Protein AF-A0A7L8S8B5-F1 (afdb_monomer_lite)

Structure (mmCIF, N/CA/C/O backbone):
data_AF-A0A7L8S8B5-F1
#
_entry.id   AF-A0A7L8S8B5-F1
#
loop_
_atom_site.group_PDB
_atom_site.id
_atom_site.type_symbol
_atom_site.label_atom_id
_atom_site.label_alt_id
_atom_site.label_comp_id
_atom_site.label_asym_id
_atom_site.label_entity_id
_atom_site.label_seq_id
_atom_site.pdbx_PDB_ins_code
_atom_site.Cartn_x
_atom_site.Cartn_y
_atom_site.Cartn_z
_atom_site.occupancy
_atom_site.B_iso_or_equiv
_atom_site.auth_seq_id
_atom_site.auth_comp_id
_atom_site.auth_asym_id
_atom_site.auth_atom_id
_atom_site.pdbx_PDB_model_num
ATOM 1 N N . MET A 1 1 ? -5.625 -10.771 -17.310 1.00 64.31 1 MET A N 1
ATOM 2 C CA . MET A 1 1 ? -5.043 -9.602 -16.606 1.00 64.31 1 MET A CA 1
ATOM 3 C C . MET A 1 1 ? -5.215 -9.807 -15.102 1.00 64.31 1 MET A C 1
ATOM 5 O O . MET A 1 1 ? -6.258 -10.321 -14.717 1.00 64.31 1 MET A O 1
ATOM 9 N N . LYS A 1 2 ? -4.217 -9.510 -14.252 1.00 89.56 2 LYS A N 1
ATOM 10 C CA . LYS A 1 2 ? -4.340 -9.747 -12.795 1.00 89.56 2 LYS A CA 1
ATOM 11 C C . LYS A 1 2 ? -5.344 -8.771 -12.155 1.00 89.56 2 LYS A C 1
ATOM 13 O O . LYS A 1 2 ? -5.406 -7.616 -12.574 1.00 89.56 2 LYS A O 1
ATOM 18 N N . ARG A 1 3 ? -6.079 -9.209 -11.120 1.00 94.31 3 ARG A N 1
ATOM 19 C CA . ARG A 1 3 ? -7.114 -8.412 -10.418 1.00 94.31 3 ARG A CA 1
ATOM 20 C C . ARG A 1 3 ? -6.623 -7.019 -9.966 1.00 94.31 3 ARG A C 1
ATOM 22 O O . ARG A 1 3 ? -7.358 -6.063 -10.205 1.00 94.31 3 ARG A O 1
ATOM 29 N N . PRO A 1 4 ? -5.398 -6.851 -9.421 1.00 93.81 4 PRO A N 1
ATOM 30 C CA . PRO A 1 4 ? -4.914 -5.526 -9.032 1.00 93.81 4 PRO A CA 1
ATOM 31 C C . PRO A 1 4 ? -4.715 -4.562 -10.203 1.00 93.81 4 PRO A C 1
ATOM 33 O O . PRO A 1 4 ? -5.002 -3.378 -10.071 1.00 93.81 4 PRO A O 1
ATOM 36 N N . LEU A 1 5 ? -4.297 -5.062 -11.371 1.00 94.88 5 LEU A N 1
ATOM 37 C CA . LEU A 1 5 ? -4.143 -4.228 -12.568 1.00 94.88 5 LEU A CA 1
ATOM 38 C C . LEU A 1 5 ? -5.490 -3.744 -13.096 1.00 94.88 5 LEU A C 1
ATOM 40 O O . LEU A 1 5 ? -5.604 -2.594 -13.508 1.00 94.88 5 LEU A O 1
ATOM 44 N N . LEU A 1 6 ? -6.506 -4.612 -13.070 1.00 95.25 6 LEU A N 1
ATOM 45 C CA . LEU A 1 6 ? -7.849 -4.247 -13.514 1.00 95.25 6 LEU A CA 1
ATOM 46 C C . LEU A 1 6 ? -8.435 -3.147 -12.626 1.00 95.25 6 LEU A C 1
ATOM 48 O O . LEU A 1 6 ? -8.907 -2.142 -13.148 1.00 95.25 6 LEU A O 1
ATOM 52 N N . MET A 1 7 ? -8.343 -3.306 -11.301 1.00 95.81 7 MET A N 1
ATOM 53 C CA . MET A 1 7 ? -8.816 -2.282 -10.364 1.00 95.81 7 MET A CA 1
ATOM 54 C C . MET A 1 7 ? -8.070 -0.962 -10.535 1.00 95.81 7 MET A C 1
ATOM 56 O O . MET A 1 7 ? -8.697 0.092 -10.601 1.00 95.81 7 MET A O 1
ATOM 60 N N . ALA A 1 8 ? -6.742 -1.004 -10.660 1.00 94.50 8 ALA A N 1
ATOM 61 C CA . ALA A 1 8 ? -5.956 0.206 -10.872 1.00 94.50 8 ALA A CA 1
ATOM 62 C C . ALA A 1 8 ? -6.349 0.928 -12.174 1.00 94.50 8 ALA A C 1
ATOM 64 O O . ALA A 1 8 ? -6.433 2.151 -12.201 1.00 94.50 8 ALA A O 1
ATOM 65 N N . GLN A 1 9 ? -6.640 0.179 -13.242 1.00 94.06 9 GLN A N 1
ATOM 66 C CA . GLN A 1 9 ? -7.065 0.746 -14.521 1.00 94.06 9 GLN A CA 1
ATOM 67 C C . GLN A 1 9 ? -8.485 1.329 -14.476 1.00 94.06 9 GLN A C 1
ATOM 69 O O . GLN A 1 9 ? -8.720 2.383 -15.059 1.00 94.06 9 GLN A O 1
ATOM 74 N N . GLN A 1 10 ? -9.415 0.686 -13.765 1.00 95.69 10 GLN A N 1
ATOM 75 C CA . GLN A 1 10 ? -10.782 1.192 -13.579 1.00 95.69 10 GLN A CA 1
ATOM 76 C C . GLN A 1 10 ? -10.835 2.472 -12.733 1.00 95.69 10 GLN A C 1
ATOM 78 O O . GLN A 1 10 ? -11.727 3.292 -12.927 1.00 95.69 10 GLN A O 1
ATOM 83 N N . HIS A 1 11 ? -9.868 2.654 -11.833 1.00 93.62 11 HIS A N 1
ATOM 84 C CA . HIS A 1 11 ? -9.748 3.813 -10.946 1.00 93.62 11 HIS A CA 1
ATOM 85 C C . HIS A 1 11 ? -8.509 4.659 -11.270 1.00 93.62 11 HIS A C 1
ATOM 87 O O . HIS A 1 11 ? -7.829 5.145 -10.366 1.00 93.62 11 HIS A O 1
ATOM 93 N N . PHE A 1 12 ? -8.177 4.798 -12.559 1.00 90.62 12 PHE A N 1
ATOM 94 C CA . PHE A 1 12 ? -6.954 5.465 -13.020 1.00 90.62 12 PHE A CA 1
ATOM 95 C C . PHE A 1 12 ? -6.789 6.886 -12.450 1.00 90.62 12 PHE A C 1
ATOM 97 O O . PHE A 1 12 ? -5.680 7.290 -12.114 1.00 90.62 12 PHE A O 1
ATOM 104 N N . ASP A 1 13 ? -7.890 7.620 -12.280 1.00 91.62 13 ASP A N 1
ATOM 105 C CA . ASP A 1 13 ? -7.951 8.972 -11.709 1.00 91.62 13 ASP A CA 1
ATOM 106 C C . ASP A 1 13 ? -7.449 9.058 -10.255 1.00 91.62 13 ASP A C 1
ATOM 108 O O . ASP A 1 13 ? -7.050 10.125 -9.785 1.00 91.62 13 ASP A O 1
ATOM 112 N N . GLN A 1 14 ? -7.418 7.931 -9.542 1.00 90.19 14 GLN A N 1
ATOM 113 C CA . GLN A 1 14 ? -6.933 7.847 -8.167 1.00 90.19 14 GLN A CA 1
ATOM 114 C C . GLN A 1 14 ? -5.427 7.575 -8.056 1.00 90.19 14 GLN A C 1
ATOM 116 O O . GLN A 1 14 ? -4.898 7.573 -6.935 1.00 90.19 14 GLN A O 1
ATOM 121 N N . PHE A 1 15 ? -4.744 7.350 -9.179 1.00 92.62 15 PHE A N 1
ATOM 122 C CA . PHE A 1 15 ? -3.338 6.968 -9.247 1.00 92.62 15 PHE A CA 1
ATOM 123 C C . PHE A 1 15 ? -2.534 7.937 -10.114 1.00 92.62 15 PHE A C 1
ATOM 125 O O . PHE A 1 15 ? -3.040 8.578 -11.028 1.00 92.62 15 PHE A O 1
ATOM 132 N N . THR A 1 16 ? -1.235 8.044 -9.839 1.00 92.56 16 THR A N 1
ATOM 133 C CA . THR A 1 16 ? -0.340 8.802 -10.723 1.00 92.56 16 THR A CA 1
ATOM 134 C C . THR A 1 16 ? 0.062 7.959 -11.932 1.00 92.56 16 THR A C 1
ATOM 136 O O . THR A 1 16 ? 0.203 6.740 -11.794 1.00 92.56 16 THR A O 1
ATOM 139 N N . PRO A 1 17 ? 0.367 8.581 -13.088 1.00 92.56 17 PRO A N 1
ATOM 140 C CA . PRO A 1 17 ? 0.912 7.865 -14.242 1.00 92.56 17 PRO A CA 1
ATOM 141 C C . PRO A 1 17 ? 2.160 7.038 -13.896 1.00 92.56 17 PRO A C 1
ATOM 143 O O . PRO A 1 17 ? 2.308 5.912 -14.360 1.00 92.56 17 PRO A O 1
ATOM 146 N N . ALA A 1 18 ? 3.016 7.556 -13.008 1.00 91.00 18 ALA A N 1
ATOM 147 C CA . ALA A 1 18 ? 4.203 6.850 -12.531 1.00 91.00 18 ALA A CA 1
ATOM 148 C C . ALA A 1 18 ? 3.859 5.562 -11.763 1.00 91.00 18 ALA A C 1
ATOM 150 O O . ALA A 1 18 ? 4.502 4.537 -11.971 1.00 91.00 18 ALA A O 1
ATOM 151 N N . PHE A 1 19 ? 2.837 5.583 -10.899 1.00 92.69 19 PHE A N 1
ATOM 152 C CA . PHE A 1 19 ? 2.380 4.367 -10.221 1.00 92.69 19 PHE A CA 1
ATOM 153 C C . PHE A 1 19 ? 1.747 3.371 -11.200 1.00 92.69 19 PHE A C 1
ATOM 155 O O . PHE A 1 19 ? 1.998 2.172 -11.100 1.00 92.69 19 PHE A O 1
ATOM 162 N N . MET A 1 20 ? 0.978 3.863 -12.175 1.00 94.62 20 MET A N 1
ATOM 163 C CA . MET A 1 20 ? 0.352 3.019 -13.196 1.00 94.62 20 MET A CA 1
ATOM 164 C C . MET A 1 20 ? 1.375 2.329 -14.105 1.00 94.62 20 MET A C 1
ATOM 166 O O . MET A 1 20 ? 1.156 1.185 -14.491 1.00 94.62 20 MET A O 1
ATOM 170 N N . ALA A 1 21 ? 2.506 2.978 -14.396 1.00 93.06 21 ALA A N 1
ATOM 171 C CA . ALA A 1 21 ? 3.630 2.361 -15.101 1.00 93.06 21 ALA A CA 1
ATOM 172 C C . ALA A 1 21 ? 4.418 1.382 -14.210 1.00 93.06 21 ALA A C 1
ATOM 174 O O . ALA A 1 21 ? 4.853 0.333 -14.671 1.00 93.06 21 ALA A O 1
ATOM 175 N N . TYR A 1 22 ? 4.566 1.694 -12.919 1.00 92.62 22 TYR A N 1
ATOM 176 C CA . TYR A 1 22 ? 5.283 0.861 -11.950 1.00 92.62 22 TYR A CA 1
ATOM 177 C C . TYR A 1 22 ? 4.576 -0.470 -11.653 1.00 92.62 22 TYR A C 1
ATOM 179 O O . TYR A 1 22 ? 5.224 -1.514 -11.549 1.00 92.62 22 TYR A O 1
ATOM 187 N N . LEU A 1 23 ? 3.251 -0.441 -11.480 1.00 93.62 23 LEU A N 1
ATOM 188 C CA . LEU A 1 23 ? 2.490 -1.563 -10.932 1.00 93.62 23 LEU A CA 1
ATOM 189 C C . LEU A 1 23 ? 2.598 -2.863 -11.758 1.00 93.62 23 LEU A C 1
ATOM 191 O O . LEU A 1 23 ? 2.836 -3.897 -11.135 1.00 93.62 23 LEU A O 1
ATOM 195 N N . PRO A 1 24 ? 2.473 -2.872 -13.103 1.00 93.81 24 PRO A N 1
ATOM 196 C CA . PRO A 1 24 ? 2.594 -4.093 -13.908 1.00 93.81 24 PRO A CA 1
ATOM 197 C C . PRO A 1 24 ? 3.926 -4.825 -13.727 1.00 93.81 24 PRO A C 1
ATOM 199 O O . PRO A 1 24 ? 3.940 -6.051 -13.619 1.00 93.81 24 PRO A O 1
ATOM 202 N N . GLU A 1 25 ? 5.027 -4.078 -13.636 1.00 91.81 25 GLU A N 1
ATOM 203 C CA . GLU A 1 25 ? 6.382 -4.617 -13.457 1.00 91.81 25 GLU A CA 1
ATOM 204 C C . GLU A 1 25 ? 6.644 -5.067 -12.011 1.00 91.81 25 GLU A C 1
ATOM 206 O O . GLU A 1 25 ? 7.463 -5.949 -11.752 1.00 91.81 25 GLU A O 1
ATOM 211 N N . ASN A 1 26 ? 5.913 -4.496 -11.051 1.00 92.06 26 ASN A N 1
ATOM 212 C CA . ASN A 1 26 ? 6.141 -4.677 -9.618 1.00 92.06 26 ASN A CA 1
ATOM 213 C C . ASN A 1 26 ? 4.946 -5.331 -8.909 1.00 92.06 26 ASN A C 1
ATOM 215 O O . ASN A 1 26 ? 4.737 -5.143 -7.713 1.00 92.06 26 ASN A O 1
ATOM 219 N N . LEU A 1 27 ? 4.166 -6.151 -9.619 1.00 93.31 27 LEU A N 1
ATOM 220 C CA . LEU A 1 27 ? 2.996 -6.832 -9.049 1.00 93.31 27 LEU A CA 1
ATOM 221 C C . LEU A 1 27 ? 3.327 -7.674 -7.809 1.00 93.31 27 LEU A C 1
ATOM 223 O O . LEU A 1 27 ? 2.540 -7.719 -6.872 1.00 93.31 27 LEU A O 1
ATOM 227 N N . HIS A 1 28 ? 4.509 -8.290 -7.775 1.00 91.31 28 HIS A N 1
ATOM 228 C CA . HIS A 1 28 ? 4.981 -9.065 -6.627 1.00 91.31 28 HIS A CA 1
ATOM 229 C C . HIS A 1 28 ? 5.112 -8.219 -5.345 1.00 91.31 28 HIS A C 1
ATOM 231 O O . HIS A 1 28 ? 4.904 -8.741 -4.248 1.00 91.31 28 HIS A O 1
ATOM 237 N N . VAL A 1 29 ? 5.404 -6.917 -5.477 1.00 92.56 29 VAL A N 1
ATOM 238 C CA . VAL A 1 29 ? 5.421 -5.963 -4.359 1.00 92.56 29 VAL A CA 1
ATOM 239 C C . VAL A 1 29 ? 4.010 -5.748 -3.829 1.00 92.56 29 VAL A C 1
ATOM 241 O O . VAL A 1 29 ? 3.813 -5.817 -2.618 1.00 92.56 29 VAL A O 1
ATOM 244 N N . TYR A 1 30 ? 3.024 -5.534 -4.710 1.00 95.56 30 TYR A N 1
ATOM 245 C CA . TYR A 1 30 ? 1.625 -5.418 -4.287 1.00 95.56 30 TYR A CA 1
ATOM 246 C C . TYR A 1 30 ? 1.145 -6.707 -3.613 1.00 95.56 30 TYR A C 1
ATOM 248 O O . TYR A 1 30 ? 0.590 -6.650 -2.520 1.00 95.56 30 TYR A O 1
ATOM 256 N N . ASP A 1 31 ? 1.435 -7.869 -4.205 1.00 94.88 31 ASP A N 1
ATOM 257 C CA . ASP A 1 31 ? 1.058 -9.164 -3.636 1.00 94.88 31 ASP A CA 1
ATOM 258 C C . ASP A 1 31 ? 1.661 -9.340 -2.226 1.00 94.88 31 ASP A C 1
ATOM 260 O O . ASP A 1 31 ? 1.020 -9.876 -1.322 1.00 94.88 31 ASP A O 1
ATOM 264 N N . ALA A 1 32 ? 2.903 -8.894 -2.009 1.00 94.81 32 ALA A N 1
ATOM 265 C CA . ALA A 1 32 ? 3.541 -8.925 -0.695 1.00 94.81 32 ALA A CA 1
ATOM 266 C C . ALA A 1 32 ? 2.924 -7.929 0.289 1.00 94.81 32 ALA A C 1
ATOM 268 O O . ALA A 1 32 ? 2.678 -8.287 1.441 1.00 94.81 32 ALA A O 1
ATOM 269 N N . PHE A 1 33 ? 2.628 -6.716 -0.172 1.00 96.31 33 PHE A N 1
ATOM 270 C CA . PHE A 1 33 ? 1.965 -5.686 0.617 1.00 96.31 33 PHE A CA 1
ATOM 271 C C . PHE A 1 33 ? 0.587 -6.150 1.095 1.00 96.31 33 PHE A C 1
ATOM 273 O O . PHE A 1 33 ? 0.294 -6.075 2.287 1.00 96.31 33 PHE A O 1
ATOM 280 N N . GLU A 1 34 ? -0.231 -6.697 0.194 1.00 97.38 34 GLU A N 1
ATOM 281 C CA . GLU A 1 34 ? -1.563 -7.217 0.511 1.00 97.38 34 GLU A CA 1
ATOM 282 C C . GLU A 1 34 ? -1.490 -8.362 1.527 1.00 97.38 34 GLU A C 1
ATOM 284 O O . GLU A 1 34 ? -2.259 -8.382 2.489 1.00 97.38 34 GLU A O 1
ATOM 289 N N . ARG A 1 35 ? -0.524 -9.281 1.388 1.00 97.19 35 ARG A N 1
ATOM 290 C CA . ARG A 1 35 ? -0.328 -10.361 2.369 1.00 97.19 35 ARG A CA 1
ATOM 291 C C . ARG A 1 35 ? -0.039 -9.828 3.768 1.00 97.19 35 ARG A C 1
ATOM 293 O O . ARG A 1 35 ? -0.608 -10.350 4.728 1.00 97.19 35 ARG A O 1
ATOM 300 N N . GLU A 1 36 ? 0.839 -8.837 3.902 1.00 97.44 36 GLU A N 1
ATOM 301 C CA . GLU A 1 36 ? 1.143 -8.233 5.204 1.00 97.44 36 GLU A CA 1
ATOM 302 C C . GLU A 1 36 ? -0.050 -7.438 5.752 1.00 97.44 36 GLU A C 1
ATOM 304 O O . GLU A 1 36 ? -0.409 -7.614 6.915 1.00 97.44 36 GLU A O 1
ATOM 309 N N . ALA A 1 37 ? -0.739 -6.655 4.917 1.00 97.56 37 ALA A N 1
ATOM 310 C CA . ALA A 1 37 ? -1.952 -5.935 5.309 1.00 97.56 37 ALA A CA 1
ATOM 311 C C . ALA A 1 37 ? -3.030 -6.898 5.836 1.00 97.56 37 ALA A C 1
ATOM 313 O O . ALA A 1 37 ? -3.583 -6.698 6.915 1.00 97.56 37 ALA A O 1
ATOM 314 N N . MET A 1 38 ? -3.246 -8.026 5.156 1.00 97.81 38 MET A N 1
ATOM 315 C CA . MET A 1 38 ? -4.173 -9.066 5.607 1.00 97.81 38 MET A CA 1
ATOM 316 C C . MET A 1 38 ? -3.717 -9.779 6.886 1.00 97.81 38 MET A C 1
ATOM 318 O O . MET A 1 38 ? -4.551 -10.316 7.616 1.00 97.81 38 MET A O 1
ATOM 322 N N . ARG A 1 39 ? -2.414 -9.844 7.194 1.00 97.56 39 ARG A N 1
ATOM 323 C CA . ARG A 1 39 ? -1.951 -10.327 8.512 1.00 97.56 39 ARG A CA 1
ATOM 324 C C . ARG A 1 39 ? -2.297 -9.334 9.612 1.00 97.56 39 ARG A C 1
ATOM 326 O O . ARG A 1 39 ? -2.702 -9.766 10.686 1.00 97.56 39 ARG A O 1
ATOM 333 N N . VAL A 1 40 ? -2.154 -8.040 9.343 1.00 97.38 40 VAL A N 1
ATOM 334 C CA . VAL A 1 40 ? -2.523 -6.969 10.275 1.00 97.38 40 VAL A CA 1
ATOM 335 C C . VAL A 1 40 ? -4.029 -6.999 10.556 1.00 97.38 40 VAL A C 1
ATOM 337 O O . VAL A 1 40 ? -4.417 -7.071 11.719 1.00 97.38 40 VAL A O 1
ATOM 340 N N . VAL A 1 41 ? -4.869 -7.080 9.518 1.00 96.94 41 VAL A N 1
ATOM 341 C CA . VAL A 1 41 ? -6.333 -7.226 9.658 1.00 96.94 41 VAL A CA 1
ATOM 342 C C . VAL A 1 41 ? -6.694 -8.445 10.506 1.00 96.94 41 VAL A C 1
ATOM 344 O O . VAL A 1 41 ? -7.466 -8.339 11.453 1.00 96.94 41 VAL A O 1
ATOM 347 N N . ARG A 1 42 ? -6.093 -9.610 10.228 1.00 96.94 42 ARG A N 1
ATOM 348 C CA . ARG A 1 42 ? -6.352 -10.848 10.990 1.00 96.94 42 ARG A CA 1
ATOM 349 C C . ARG A 1 42 ? -5.937 -10.777 12.459 1.00 96.94 42 ARG A C 1
ATOM 351 O O . ARG A 1 42 ? -6.403 -11.591 13.247 1.00 96.94 42 ARG A O 1
ATOM 358 N N . ARG A 1 43 ? -5.066 -9.836 12.828 1.00 96.75 43 ARG A N 1
ATOM 359 C CA . ARG A 1 43 ? -4.693 -9.568 14.223 1.00 96.75 43 ARG A CA 1
ATOM 360 C C . ARG A 1 43 ? -5.648 -8.597 14.927 1.00 96.75 43 ARG A C 1
ATOM 362 O O . ARG A 1 43 ? -5.451 -8.348 16.108 1.00 96.75 43 ARG A O 1
ATOM 369 N N . GLY A 1 44 ? -6.658 -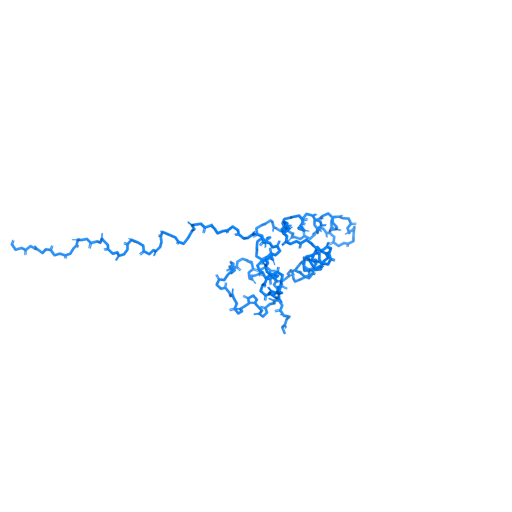8.072 14.231 1.00 95.94 44 GLY A N 1
ATOM 370 C CA . GLY A 1 44 ? -7.675 -7.188 14.803 1.00 95.94 44 GLY A CA 1
ATOM 371 C C . GLY A 1 44 ? -7.288 -5.709 14.846 1.00 95.94 44 GLY A C 1
ATOM 372 O O . GLY A 1 44 ? -7.895 -4.952 15.591 1.00 95.94 44 GLY A O 1
ATOM 373 N N . PHE A 1 45 ? -6.281 -5.280 14.079 1.00 95.00 45 PHE A N 1
ATOM 374 C CA . PHE A 1 45 ? -5.957 -3.856 13.976 1.00 95.00 45 PHE A CA 1
ATOM 375 C C . PHE A 1 45 ? -6.979 -3.136 13.093 1.00 95.00 45 PHE A C 1
ATOM 377 O O . PHE A 1 45 ? -7.174 -3.512 11.937 1.00 95.00 45 PHE A O 1
ATOM 384 N N . GLU A 1 46 ? -7.569 -2.068 13.623 1.00 91.69 46 GLU A N 1
ATOM 385 C CA . GLU A 1 46 ? -8.493 -1.195 12.886 1.00 91.69 46 GLU A CA 1
ATOM 386 C C . GLU A 1 46 ? -7.754 -0.117 12.084 1.00 91.69 46 GLU A C 1
ATOM 388 O O . GLU A 1 46 ? -8.200 0.267 11.007 1.00 91.69 46 GLU A O 1
ATOM 393 N N . HIS A 1 47 ? -6.584 0.311 12.571 1.00 94.56 47 HIS A N 1
ATOM 394 C CA . HIS A 1 47 ? -5.723 1.298 11.925 1.00 94.56 47 HIS A CA 1
ATOM 395 C C . HIS A 1 47 ? -4.262 0.848 11.942 1.00 94.56 47 HIS A C 1
ATOM 397 O O . HIS A 1 47 ? -3.753 0.333 12.942 1.00 94.56 47 HIS A O 1
ATOM 403 N N . TYR A 1 48 ? -3.568 1.051 10.824 1.00 95.94 48 TYR A N 1
ATOM 404 C CA . TYR A 1 48 ? -2.170 0.689 10.663 1.00 95.94 48 TYR A CA 1
ATOM 405 C C . TYR A 1 48 ? -1.457 1.580 9.646 1.00 95.94 48 TYR A C 1
ATOM 407 O O . TYR A 1 48 ? -2.049 2.141 8.726 1.00 95.94 48 TYR A O 1
ATOM 415 N N . SER A 1 49 ? -0.138 1.695 9.784 1.00 94.19 49 SER A N 1
ATOM 416 C CA . SER A 1 49 ? 0.679 2.477 8.860 1.00 94.19 49 SER A CA 1
ATOM 417 C C . SER A 1 49 ? 1.075 1.641 7.646 1.00 94.19 49 SER A C 1
ATOM 419 O O . SER A 1 49 ? 1.806 0.654 7.759 1.00 94.19 49 SER A O 1
ATOM 421 N N . ALA A 1 50 ? 0.668 2.085 6.455 1.00 94.62 50 ALA A N 1
ATOM 422 C CA . ALA A 1 50 ? 1.145 1.511 5.196 1.00 94.62 50 ALA A CA 1
ATOM 423 C C . ALA A 1 50 ? 2.676 1.582 5.081 1.00 94.62 50 ALA A C 1
ATOM 425 O O . ALA A 1 50 ? 3.302 0.668 4.548 1.00 94.62 50 ALA A O 1
ATOM 426 N N . ARG A 1 51 ? 3.293 2.639 5.634 1.00 93.00 51 ARG A N 1
ATOM 427 C CA . ARG A 1 51 ? 4.753 2.782 5.666 1.00 93.00 51 ARG A CA 1
ATOM 428 C C . ARG A 1 51 ? 5.402 1.657 6.466 1.00 93.00 51 ARG A C 1
ATOM 430 O O . ARG A 1 51 ? 6.392 1.104 6.008 1.00 93.00 51 ARG A O 1
ATOM 437 N N . THR A 1 52 ? 4.824 1.267 7.601 1.00 94.75 52 THR A N 1
ATOM 438 C CA . THR A 1 52 ? 5.359 0.164 8.414 1.00 94.75 52 THR A CA 1
ATOM 439 C C . THR A 1 52 ? 5.402 -1.143 7.626 1.00 94.75 52 THR A C 1
ATOM 441 O O . THR A 1 52 ? 6.399 -1.857 7.687 1.00 94.75 52 THR A O 1
ATOM 444 N N . ILE A 1 53 ? 4.374 -1.432 6.822 1.00 95.44 53 ILE A N 1
ATOM 445 C CA . ILE A 1 53 ? 4.376 -2.609 5.941 1.00 95.44 53 ILE A CA 1
ATOM 446 C C . ILE A 1 53 ? 5.519 -2.528 4.922 1.00 95.44 53 ILE A C 1
ATOM 448 O O . ILE A 1 53 ? 6.231 -3.510 4.729 1.00 95.44 53 ILE A O 1
ATOM 452 N N . ILE A 1 54 ? 5.735 -1.367 4.297 1.00 93.81 54 ILE A N 1
ATOM 453 C CA . ILE A 1 54 ? 6.831 -1.182 3.334 1.00 93.81 54 ILE A CA 1
ATOM 454 C C . ILE A 1 54 ? 8.200 -1.395 3.982 1.00 93.81 54 ILE A C 1
ATOM 456 O O . ILE A 1 54 ? 9.043 -2.048 3.373 1.00 93.81 54 ILE A O 1
ATOM 460 N N . GLU A 1 55 ? 8.418 -0.922 5.210 1.00 93.38 55 GLU A N 1
ATOM 461 C CA . GLU A 1 55 ? 9.685 -1.158 5.916 1.00 93.38 55 GLU A CA 1
ATOM 462 C C . GLU A 1 55 ? 9.900 -2.651 6.224 1.00 93.38 55 GLU A C 1
ATOM 464 O O . GLU A 1 55 ? 11.010 -3.157 6.060 1.00 93.38 55 GLU A O 1
ATOM 469 N N . VAL A 1 56 ? 8.841 -3.396 6.569 1.00 92.69 56 VAL A N 1
ATOM 470 C CA . VAL A 1 56 ? 8.911 -4.863 6.722 1.00 92.69 56 VAL A CA 1
ATOM 471 C C . VAL A 1 56 ? 9.281 -5.535 5.399 1.00 92.69 56 VAL A C 1
ATOM 473 O O . VAL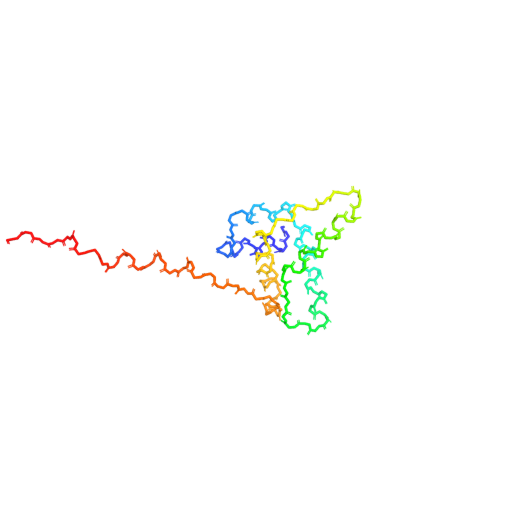 A 1 56 ? 10.154 -6.402 5.371 1.00 92.69 56 VAL A O 1
ATOM 476 N N . LEU A 1 57 ? 8.663 -5.129 4.285 1.00 92.00 57 LEU A N 1
ATOM 477 C CA . LEU A 1 57 ? 9.009 -5.664 2.965 1.00 92.00 57 LEU A CA 1
ATOM 478 C C . LEU A 1 57 ? 10.453 -5.332 2.581 1.00 92.00 57 LEU A C 1
ATOM 480 O O . LEU A 1 57 ? 11.153 -6.193 2.051 1.00 92.00 57 LEU A O 1
ATOM 484 N N . ARG A 1 58 ? 10.916 -4.115 2.885 1.00 89.00 58 ARG A N 1
ATOM 485 C CA . ARG A 1 58 ? 12.291 -3.671 2.640 1.00 89.00 58 ARG A CA 1
ATOM 486 C C . ARG A 1 58 ? 13.276 -4.538 3.412 1.00 89.00 58 ARG A C 1
ATOM 488 O O . ARG A 1 58 ? 14.189 -5.086 2.796 1.00 89.00 58 ARG A O 1
ATOM 495 N N . HIS A 1 59 ? 13.042 -4.728 4.708 1.00 88.75 59 HIS A N 1
ATOM 496 C CA . HIS A 1 59 ? 13.845 -5.602 5.558 1.00 88.75 59 HIS A CA 1
ATOM 497 C C . HIS A 1 59 ? 13.895 -7.036 5.013 1.00 88.75 59 HIS A C 1
ATOM 499 O O . HIS A 1 59 ? 14.977 -7.571 4.784 1.00 88.75 59 HIS A O 1
ATOM 505 N N . ASN A 1 60 ? 12.737 -7.624 4.703 1.00 87.38 60 ASN A N 1
ATOM 506 C CA . ASN A 1 60 ? 12.661 -8.987 4.175 1.00 87.38 60 ASN A CA 1
ATOM 507 C C . ASN A 1 60 ? 13.366 -9.127 2.818 1.00 87.38 60 ASN A C 1
ATOM 509 O O . ASN A 1 60 ? 14.035 -10.128 2.574 1.00 87.38 60 ASN A O 1
ATOM 513 N N . SER A 1 61 ? 13.240 -8.127 1.940 1.00 85.50 61 SER A N 1
ATOM 514 C CA . SER A 1 61 ? 13.912 -8.131 0.636 1.00 85.50 61 SER A CA 1
ATOM 515 C C . SER A 1 61 ? 15.434 -8.012 0.760 1.00 85.50 61 SER A C 1
ATOM 517 O O . SER A 1 61 ? 16.148 -8.626 -0.023 1.00 85.50 61 SER A O 1
ATOM 519 N N . ALA A 1 62 ? 15.934 -7.279 1.761 1.00 83.81 62 ALA A N 1
ATOM 520 C CA . ALA A 1 62 ? 17.365 -7.155 2.029 1.00 83.81 62 ALA A CA 1
ATOM 521 C C . ALA A 1 62 ? 17.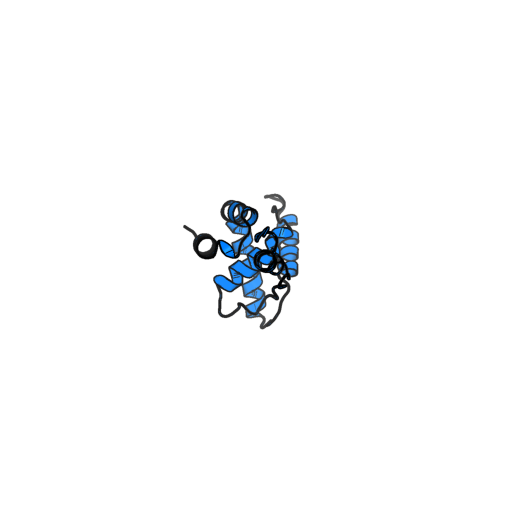971 -8.460 2.573 1.00 83.81 62 ALA A C 1
ATOM 523 O O . ALA A 1 62 ? 19.106 -8.784 2.242 1.00 83.81 62 ALA A O 1
ATOM 524 N N . LEU A 1 63 ? 17.206 -9.223 3.363 1.00 83.56 63 LEU A N 1
ATOM 525 C CA . LEU A 1 63 ? 17.615 -10.538 3.872 1.00 83.56 63 LEU A CA 1
ATOM 526 C C . LEU A 1 63 ? 17.540 -11.657 2.821 1.00 83.56 63 LEU A C 1
ATOM 528 O O . LEU A 1 63 ? 18.132 -12.718 3.003 1.00 83.56 63 LEU A O 1
ATOM 532 N N . ALA A 1 64 ? 16.809 -11.460 1.722 1.00 79.38 64 ALA A N 1
ATOM 533 C CA . ALA A 1 64 ? 16.707 -12.437 0.645 1.00 79.38 64 ALA A CA 1
ATOM 534 C C . ALA A 1 64 ? 17.966 -12.396 -0.249 1.00 79.38 64 ALA A C 1
ATOM 536 O O . ALA A 1 64 ? 17.944 -11.878 -1.365 1.00 79.38 64 ALA A O 1
ATOM 537 N N . GLU A 1 65 ? 19.065 -12.984 0.236 1.00 55.12 65 GLU A N 1
ATOM 538 C CA . GLU A 1 65 ? 20.430 -12.950 -0.336 1.00 55.12 65 GLU A CA 1
ATOM 539 C C . GLU A 1 65 ? 20.567 -13.374 -1.816 1.00 55.12 65 GLU A C 1
ATOM 541 O O . GLU A 1 65 ? 21.605 -13.144 -2.429 1.00 55.12 65 GLU A O 1
ATOM 546 N N . ARG A 1 66 ? 19.543 -13.983 -2.432 1.00 60.69 66 ARG A N 1
ATOM 547 C CA . ARG A 1 66 ? 19.627 -14.551 -3.793 1.00 60.69 66 ARG A CA 1
ATOM 548 C C . ARG A 1 66 ? 19.012 -13.710 -4.914 1.00 60.69 66 ARG A C 1
ATOM 550 O O . ARG A 1 66 ? 19.284 -14.008 -6.072 1.00 60.69 66 ARG A O 1
ATOM 557 N N . ALA A 1 67 ? 18.187 -12.706 -4.610 1.00 62.41 67 ALA A N 1
ATOM 558 C CA . ALA A 1 67 ? 17.436 -11.963 -5.637 1.00 62.41 67 ALA A CA 1
ATOM 559 C C . ALA A 1 67 ? 17.707 -10.448 -5.660 1.00 62.41 67 ALA A C 1
ATOM 561 O O . ALA A 1 67 ? 17.219 -9.758 -6.554 1.00 62.41 67 ALA A O 1
ATOM 562 N N . GLY A 1 68 ? 18.499 -9.939 -4.711 1.00 64.38 68 GLY A N 1
ATOM 563 C CA . GLY A 1 68 ? 18.741 -8.507 -4.544 1.00 64.38 68 GLY A CA 1
ATOM 564 C C . GLY A 1 68 ? 17.542 -7.758 -3.935 1.00 64.38 68 GLY A C 1
ATOM 565 O O . GLY A 1 68 ? 16.414 -8.262 -3.932 1.00 64.38 68 GLY A O 1
ATOM 566 N N . PRO A 1 69 ? 17.770 -6.550 -3.387 1.00 67.44 69 PRO A N 1
ATOM 567 C CA . PRO A 1 69 ? 16.718 -5.766 -2.753 1.00 67.44 69 PRO A CA 1
ATOM 568 C C . PRO A 1 69 ? 15.649 -5.357 -3.772 1.00 67.44 69 PRO A C 1
ATOM 570 O O . PRO A 1 69 ? 15.953 -4.959 -4.898 1.00 67.44 69 PRO A O 1
ATOM 573 N N . TRP A 1 70 ? 14.380 -5.411 -3.367 1.00 78.31 70 TRP A N 1
ATOM 574 C CA . TRP A 1 70 ? 13.277 -4.953 -4.213 1.00 78.31 70 TRP A CA 1
ATOM 575 C C . TRP A 1 70 ? 13.344 -3.436 -4.412 1.00 78.31 70 TRP A C 1
ATOM 577 O O . TRP A 1 70 ? 13.672 -2.689 -3.484 1.00 78.31 70 TRP A O 1
ATOM 587 N N . LYS A 1 71 ? 12.958 -2.951 -5.600 1.00 71.94 71 LYS A N 1
ATOM 588 C CA . LYS A 1 71 ? 12.850 -1.513 -5.891 1.00 71.94 71 LYS A CA 1
ATOM 589 C C . LYS A 1 71 ? 11.591 -0.926 -5.235 1.00 71.94 71 LYS A C 1
ATOM 591 O O . LYS A 1 71 ? 10.580 -0.648 -5.881 1.00 71.94 71 LYS A O 1
ATOM 596 N N . LEU A 1 72 ? 11.652 -0.782 -3.913 1.00 75.81 72 LEU A N 1
ATOM 597 C CA . LEU A 1 72 ? 10.612 -0.189 -3.075 1.00 75.81 72 LEU A CA 1
ATOM 598 C C . LEU A 1 72 ? 10.857 1.318 -2.953 1.00 75.81 72 LEU A C 1
ATOM 600 O O . LEU A 1 72 ? 11.637 1.769 -2.107 1.00 75.81 72 LEU A O 1
ATOM 604 N N . ASN A 1 73 ? 10.189 2.091 -3.811 1.00 73.81 73 ASN A N 1
ATOM 605 C CA . ASN A 1 73 ? 10.206 3.551 -3.761 1.00 73.81 73 ASN A CA 1
ATOM 606 C C . ASN A 1 73 ? 9.132 4.060 -2.789 1.00 73.81 73 ASN A C 1
ATOM 608 O O . ASN A 1 73 ? 7.951 3.741 -2.945 1.00 73.81 73 ASN A O 1
ATOM 612 N N . ASP A 1 74 ? 9.520 4.927 -1.853 1.00 74.00 74 ASP A N 1
ATOM 613 C CA . ASP A 1 74 ? 8.623 5.469 -0.820 1.00 74.00 74 ASP A CA 1
ATOM 614 C C . ASP A 1 74 ? 7.376 6.170 -1.399 1.00 74.00 74 ASP A C 1
ATOM 616 O O . ASP A 1 74 ? 6.294 6.096 -0.810 1.00 74.00 74 ASP A O 1
ATOM 620 N N . TRP A 1 75 ? 7.489 6.768 -2.592 1.00 81.19 75 TRP A N 1
ATOM 621 C CA . TRP A 1 75 ? 6.412 7.486 -3.288 1.00 81.19 75 TRP A CA 1
ATOM 622 C C . TRP A 1 75 ? 5.216 6.608 -3.695 1.00 81.19 75 TRP A C 1
ATOM 624 O O . TRP A 1 75 ? 4.130 7.135 -3.936 1.00 81.19 75 TRP A O 1
ATOM 634 N N . HIS A 1 76 ? 5.380 5.281 -3.767 1.00 88.56 76 HIS A N 1
ATOM 635 C CA . HIS A 1 76 ? 4.304 4.359 -4.157 1.00 88.56 76 HIS A CA 1
ATOM 636 C C . HIS A 1 76 ? 3.465 3.853 -2.976 1.00 88.56 76 HIS A C 1
ATOM 638 O O . HIS A 1 76 ? 2.344 3.389 -3.179 1.00 88.56 76 HIS A O 1
ATOM 644 N N . THR A 1 77 ? 3.956 4.006 -1.744 1.00 91.81 77 THR A N 1
ATOM 645 C CA . THR A 1 77 ? 3.288 3.568 -0.506 1.00 91.81 77 THR A CA 1
ATOM 646 C C . THR A 1 77 ? 1.809 3.974 -0.404 1.00 91.81 77 THR A C 1
ATOM 648 O O . THR A 1 77 ? 0.977 3.089 -0.193 1.00 91.81 77 THR A O 1
ATOM 651 N N . PRO A 1 78 ? 1.423 5.261 -0.573 1.00 92.88 78 PRO A N 1
ATOM 652 C CA . PRO A 1 78 ? 0.015 5.647 -0.446 1.00 92.88 78 PRO A CA 1
ATOM 653 C C . PRO A 1 78 ? -0.872 5.017 -1.529 1.00 92.88 78 PRO A C 1
ATOM 655 O O . PRO A 1 78 ? -2.045 4.742 -1.281 1.00 92.88 78 PRO A O 1
ATOM 658 N N . TYR A 1 79 ? -0.321 4.749 -2.715 1.00 94.88 79 TYR A N 1
ATOM 659 C CA . TYR A 1 79 ? -1.058 4.139 -3.821 1.00 94.88 79 TYR A CA 1
ATOM 660 C C . TYR A 1 79 ? -1.239 2.629 -3.634 1.00 94.88 79 TYR A C 1
ATOM 662 O O . TYR A 1 79 ? -2.303 2.110 -3.953 1.00 94.88 79 TYR A O 1
ATOM 670 N N . LEU A 1 80 ? -0.264 1.933 -3.037 1.00 95.62 80 LEU A N 1
ATOM 671 C CA . LEU A 1 80 ? -0.423 0.531 -2.630 1.00 95.62 80 LEU A CA 1
ATOM 672 C C . LEU A 1 80 ? -1.536 0.378 -1.583 1.00 95.62 80 LEU A C 1
ATOM 674 O O . LEU A 1 80 ? -2.405 -0.479 -1.730 1.00 95.62 80 LEU A O 1
ATOM 678 N N . ALA A 1 81 ? -1.563 1.261 -0.580 1.00 95.94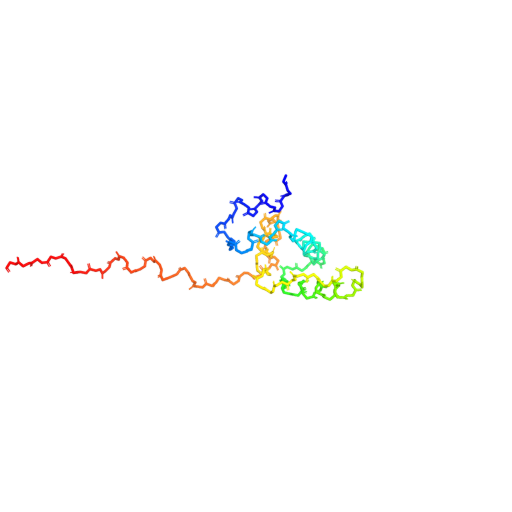 81 ALA A N 1
ATOM 679 C CA . ALA A 1 81 ? -2.627 1.300 0.424 1.00 95.94 81 ALA A CA 1
ATOM 680 C C . ALA A 1 81 ? -4.006 1.579 -0.196 1.00 95.94 81 ALA A C 1
ATOM 682 O O . ALA A 1 81 ? -4.994 0.937 0.157 1.00 95.94 81 ALA A O 1
ATOM 683 N N . ARG A 1 82 ? -4.076 2.509 -1.158 1.00 95.56 82 ARG A N 1
ATOM 684 C CA . ARG A 1 82 ? -5.325 2.841 -1.857 1.00 95.56 82 ARG A CA 1
ATOM 685 C C . ARG A 1 82 ? -5.821 1.675 -2.709 1.00 95.56 82 ARG A C 1
ATOM 687 O O . ARG A 1 82 ? -7.003 1.355 -2.670 1.00 95.56 82 ARG A O 1
ATOM 694 N N . LEU A 1 83 ? -4.919 1.009 -3.429 1.00 96.69 83 LEU A N 1
ATOM 695 C CA . LEU A 1 83 ? -5.253 -0.177 -4.212 1.00 96.69 83 LEU A CA 1
ATOM 696 C C . LEU A 1 83 ? -5.752 -1.320 -3.316 1.00 96.69 83 LEU A C 1
ATOM 698 O O . LEU A 1 83 ? -6.740 -1.965 -3.659 1.00 96.69 83 LEU A O 1
ATOM 702 N N . PHE A 1 84 ? -5.144 -1.511 -2.140 1.00 97.75 84 PHE A N 1
ATOM 703 C CA . PHE A 1 84 ? -5.637 -2.459 -1.139 1.00 97.75 84 PHE A CA 1
ATOM 704 C C . PHE A 1 84 ? -7.069 -2.139 -0.696 1.00 97.75 84 PHE A C 1
ATOM 706 O O . PHE A 1 84 ? -7.903 -3.041 -0.679 1.00 97.75 84 PHE A O 1
ATOM 713 N N . ALA A 1 85 ? -7.370 -0.873 -0.386 1.00 96.56 85 ALA A N 1
ATOM 714 C CA . ALA A 1 85 ? -8.707 -0.446 0.029 1.00 96.56 85 ALA A CA 1
ATOM 715 C C . ALA A 1 85 ? -9.764 -0.666 -1.070 1.00 96.56 85 ALA A C 1
ATOM 717 O O . ALA A 1 85 ? -10.872 -1.104 -0.772 1.00 96.56 85 ALA A O 1
ATOM 718 N N . LEU A 1 86 ? -9.414 -0.426 -2.341 1.00 96.31 86 LEU A N 1
ATOM 719 C CA . LEU A 1 86 ? -10.295 -0.705 -3.485 1.00 96.31 86 LEU A CA 1
ATOM 720 C C . LEU A 1 86 ? -10.547 -2.208 -3.663 1.00 96.31 86 LEU A C 1
ATOM 722 O O . LEU A 1 86 ? -11.667 -2.631 -3.940 1.00 96.31 86 LEU A O 1
ATOM 726 N N . LEU A 1 87 ? -9.509 -3.032 -3.501 1.00 96.56 87 LEU A N 1
ATOM 727 C CA . LEU A 1 87 ? -9.608 -4.483 -3.662 1.00 96.56 87 LEU A CA 1
ATOM 728 C C . LEU A 1 87 ? -10.281 -5.180 -2.481 1.00 96.56 87 LEU A C 1
ATOM 730 O O . LEU A 1 87 ? -10.881 -6.240 -2.684 1.00 96.56 87 LEU A O 1
ATOM 734 N N . ASN A 1 88 ? -10.200 -4.577 -1.294 1.00 96.19 88 ASN A N 1
ATOM 735 C CA . ASN A 1 88 ? -10.710 -5.092 -0.030 1.00 96.19 88 ASN A CA 1
ATOM 736 C C . ASN A 1 88 ? -11.573 -4.030 0.687 1.00 96.19 88 ASN A C 1
ATOM 738 O O . ASN A 1 88 ? -11.171 -3.525 1.739 1.00 96.19 88 ASN A O 1
ATOM 742 N N . PRO A 1 89 ? -12.778 -3.703 0.173 1.00 94.94 89 PRO A N 1
ATOM 743 C CA . PRO A 1 89 ? -13.598 -2.610 0.709 1.00 94.94 89 PRO A CA 1
ATOM 744 C C . PRO A 1 89 ? -13.960 -2.759 2.192 1.00 94.94 89 PRO A C 1
ATOM 746 O O . PRO A 1 89 ? -14.050 -1.765 2.907 1.00 94.94 89 PRO A O 1
ATOM 749 N N . ALA A 1 90 ? -14.103 -3.997 2.678 1.00 95.75 90 ALA A N 1
ATOM 750 C CA . ALA A 1 90 ? -14.365 -4.293 4.089 1.00 95.75 90 ALA A CA 1
ATOM 751 C C . ALA A 1 90 ? -13.242 -3.822 5.034 1.00 95.75 90 ALA A C 1
ATOM 753 O O . ALA A 1 90 ? -13.481 -3.634 6.222 1.00 95.75 90 ALA A O 1
ATOM 754 N N . PHE A 1 91 ? -12.028 -3.618 4.514 1.00 96.00 91 PHE A N 1
ATOM 755 C CA . PHE A 1 91 ? -10.846 -3.200 5.273 1.00 96.00 91 PHE A CA 1
ATOM 756 C C . PHE A 1 91 ? -10.300 -1.851 4.794 1.00 96.00 91 PHE A C 1
ATOM 758 O O . PHE A 1 91 ? -9.150 -1.512 5.068 1.00 96.00 91 PHE A O 1
ATOM 765 N N . ALA A 1 92 ? -11.114 -1.061 4.087 1.00 92.75 92 ALA A N 1
ATOM 766 C CA . ALA A 1 92 ? -10.705 0.243 3.569 1.00 92.75 92 ALA A CA 1
ATOM 767 C C . ALA A 1 92 ? -10.275 1.227 4.676 1.00 92.75 92 ALA A C 1
ATOM 769 O O . ALA A 1 92 ? -9.473 2.120 4.411 1.00 92.75 92 ALA A O 1
ATOM 770 N N . GLY A 1 93 ? -10.760 1.035 5.910 1.00 93.06 93 GLY A N 1
ATOM 771 C CA . GLY A 1 93 ? -10.389 1.831 7.087 1.00 93.06 93 GLY A CA 1
ATOM 772 C C . GLY A 1 93 ? -9.018 1.511 7.694 1.00 93.06 93 GLY A C 1
ATOM 773 O O . GLY A 1 93 ? -8.561 2.254 8.561 1.00 93.06 93 GLY A O 1
ATOM 774 N N . LEU A 1 94 ? -8.339 0.452 7.227 1.00 95.94 94 LEU A N 1
ATOM 775 C CA . LEU A 1 94 ? -7.049 0.026 7.778 1.00 95.94 94 LEU A CA 1
ATOM 776 C C . LEU A 1 94 ? -5.974 1.113 7.664 1.00 95.94 94 LEU A C 1
ATOM 778 O O . LEU A 1 94 ? -5.117 1.224 8.536 1.00 95.94 94 LEU A O 1
ATOM 782 N N . PHE A 1 95 ? -5.991 1.896 6.586 1.00 95.00 95 PHE A N 1
ATOM 783 C CA . PHE A 1 95 ? -4.987 2.921 6.320 1.00 95.00 95 PHE A CA 1
ATOM 784 C C . PHE A 1 95 ? -5.600 4.317 6.369 1.00 95.00 95 PHE A C 1
ATOM 786 O O . PHE A 1 95 ? -6.650 4.572 5.783 1.00 95.00 95 PHE A O 1
ATOM 793 N N . GLU A 1 96 ? -4.885 5.255 6.985 1.00 87.69 96 GLU A N 1
ATOM 794 C CA . GLU A 1 96 ? -5.241 6.669 6.918 1.00 87.69 96 GLU A CA 1
ATOM 795 C C . GLU A 1 96 ? -4.699 7.308 5.636 1.00 87.69 96 GLU A C 1
ATOM 797 O O . GLU A 1 96 ? -3.488 7.356 5.388 1.00 87.69 96 GL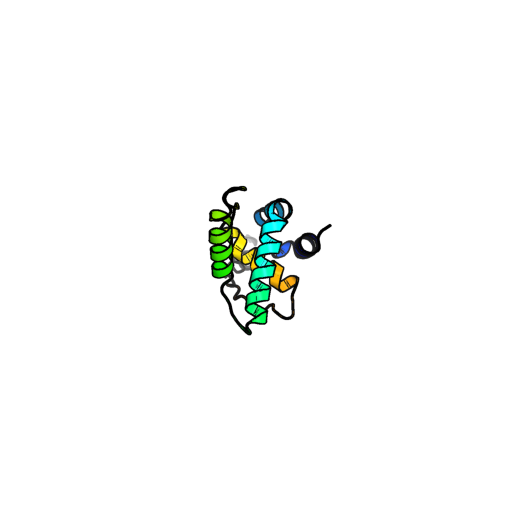U A O 1
ATOM 802 N N . PHE A 1 97 ? -5.599 7.856 4.822 1.00 82.50 97 PHE A N 1
ATOM 803 C CA . PHE A 1 97 ? -5.234 8.619 3.636 1.00 82.50 97 PHE A CA 1
ATOM 804 C C . PHE A 1 97 ? -5.206 10.106 3.968 1.00 82.50 97 PHE A C 1
ATOM 806 O O . PHE A 1 97 ? -6.225 10.708 4.303 1.00 82.50 97 PHE A O 1
ATOM 813 N N . ARG A 1 98 ? -4.041 10.739 3.818 1.00 72.00 98 ARG A N 1
ATOM 814 C CA . ARG A 1 98 ? -3.965 12.199 3.896 1.00 72.00 98 ARG A CA 1
ATOM 815 C C . ARG A 1 98 ? -4.668 12.796 2.681 1.00 72.00 98 ARG A C 1
ATOM 817 O O . ARG A 1 98 ? -4.226 12.598 1.550 1.00 72.00 98 ARG A O 1
ATOM 824 N N . VAL A 1 99 ? -5.724 13.571 2.914 1.00 58.34 99 VAL A N 1
ATOM 825 C CA . VAL A 1 99 ? -6.274 14.469 1.896 1.00 58.34 99 VAL A CA 1
ATOM 826 C C . VAL A 1 99 ? -5.294 15.629 1.754 1.00 58.34 99 VAL A C 1
ATOM 828 O O . VAL A 1 99 ? -5.296 16.571 2.546 1.00 58.34 99 VAL A O 1
ATOM 831 N N . THR A 1 100 ? -4.406 15.575 0.765 1.00 45.53 100 THR A N 1
ATOM 832 C CA . THR A 1 100 ? -3.666 16.773 0.372 1.00 45.53 100 THR A CA 1
ATOM 833 C C . THR A 1 100 ? -4.676 17.758 -0.219 1.00 45.53 100 THR A C 1
ATOM 835 O O . THR A 1 100 ? -5.350 17.454 -1.201 1.00 45.53 100 THR A O 1
ATOM 838 N N . LYS A 1 101 ? -4.803 18.955 0.378 1.00 40.41 101 LYS A N 1
ATOM 839 C CA . LYS A 1 101 ? -5.556 20.109 -0.163 1.00 40.41 101 LYS A CA 1
ATOM 840 C C . LYS A 1 101 ? -4.905 20.640 -1.458 1.00 40.41 101 LYS A C 1
ATOM 842 O O . LYS A 1 101 ? -4.566 21.812 -1.568 1.00 40.41 101 LYS A O 1
ATOM 847 N N . ALA A 1 102 ? -4.691 19.778 -2.445 1.00 43.06 102 ALA A N 1
ATOM 848 C CA . ALA A 1 102 ? -4.200 20.126 -3.773 1.00 43.06 102 ALA A CA 1
ATOM 849 C C . ALA A 1 102 ? -5.324 20.091 -4.825 1.00 43.06 102 ALA A C 1
ATOM 851 O O . ALA A 1 102 ? -5.055 20.148 -6.016 1.00 43.06 102 ALA A O 1
ATOM 852 N N . VAL A 1 103 ? -6.591 20.062 -4.392 1.00 45.03 103 VAL A N 1
ATOM 853 C CA . VAL A 1 103 ? -7.775 20.275 -5.243 1.00 45.03 103 VAL A CA 1
ATOM 854 C C . VAL A 1 103 ? -8.542 21.490 -4.716 1.00 45.03 103 VAL A C 1
ATOM 856 O O . VAL A 1 103 ? -9.677 21.409 -4.269 1.00 45.03 103 VAL A O 1
ATOM 859 N N . GLY A 1 104 ? -7.863 22.637 -4.675 1.00 40.94 104 GLY A N 1
ATOM 860 C CA . GLY A 1 104 ? -8.451 23.915 -4.251 1.00 40.94 104 GLY A CA 1
ATOM 861 C C . GLY A 1 104 ? -7.932 25.137 -5.009 1.00 40.94 104 GLY A C 1
ATOM 862 O O . GLY A 1 104 ? -8.380 26.244 -4.746 1.00 40.94 104 GLY A O 1
ATOM 863 N N . ARG A 1 105 ? -7.004 24.967 -5.962 1.00 42.84 105 ARG A N 1
ATOM 864 C CA . ARG A 1 105 ? -6.452 26.072 -6.772 1.00 42.84 105 ARG A CA 1
ATOM 865 C C . ARG A 1 105 ? -6.652 25.898 -8.283 1.00 42.84 105 ARG A C 1
ATOM 867 O O . ARG A 1 105 ? -5.920 26.481 -9.064 1.00 42.84 105 ARG A O 1
ATOM 874 N N . GLY A 1 106 ? -7.645 25.104 -8.688 1.00 42.66 106 GLY A N 1
ATOM 875 C CA . GLY A 1 106 ? -7.962 24.859 -10.105 1.00 42.66 106 GLY A CA 1
ATOM 876 C C . GLY A 1 106 ? -9.378 25.241 -10.545 1.00 42.66 106 GLY A C 1
ATOM 877 O O . GLY A 1 106 ? -9.695 25.089 -11.715 1.00 42.66 106 GLY A O 1
ATOM 878 N N . ARG A 1 107 ? -10.250 25.714 -9.641 1.00 44.97 107 ARG A N 1
ATOM 879 C CA . ARG A 1 107 ? -11.650 26.054 -9.980 1.00 44.97 107 ARG A CA 1
ATOM 880 C C . ARG A 1 107 ? -12.146 27.424 -9.497 1.00 44.97 107 ARG A C 1
ATOM 882 O O . ARG A 1 107 ? -13.288 27.758 -9.765 1.00 44.97 107 ARG A O 1
ATOM 889 N N . ALA A 1 108 ? -11.303 28.238 -8.855 1.00 43.38 108 ALA A N 1
ATOM 890 C 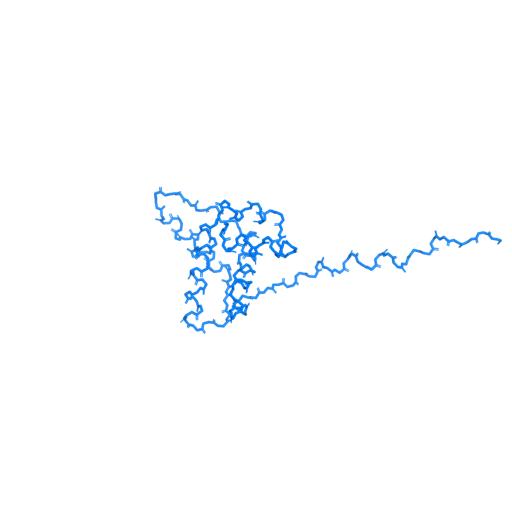CA . ALA A 1 108 ? -11.682 29.583 -8.390 1.00 43.38 108 ALA A CA 1
ATOM 891 C C . ALA A 1 108 ? -11.104 30.740 -9.235 1.00 43.38 108 ALA A C 1
ATOM 893 O O . ALA A 1 108 ? -11.465 31.887 -9.011 1.00 43.38 108 ALA A O 1
ATOM 894 N N . ALA A 1 109 ? -10.230 30.463 -10.211 1.00 44.09 109 ALA A N 1
ATOM 895 C CA . ALA A 1 109 ? -9.566 31.500 -11.013 1.00 44.09 109 ALA A CA 1
ATOM 896 C C . ALA A 1 109 ? -10.282 31.843 -12.339 1.00 44.09 109 ALA A C 1
ATOM 898 O O . ALA A 1 109 ? -9.812 32.705 -13.066 1.00 44.09 109 ALA A O 1
ATOM 899 N N . ALA A 1 110 ? -11.404 31.189 -12.660 1.00 47.22 110 ALA A N 1
ATOM 900 C CA . ALA A 1 110 ? -12.120 31.377 -13.931 1.00 47.22 110 ALA A CA 1
ATOM 901 C C . ALA A 1 110 ? -13.435 32.176 -13.807 1.00 47.22 110 ALA A C 1
ATOM 903 O O . ALA A 1 110 ? -14.191 32.247 -14.767 1.00 47.22 110 ALA A O 1
ATOM 904 N N . ALA A 1 111 ? -13.736 32.746 -12.634 1.00 48.22 111 ALA A N 1
ATOM 905 C CA . ALA A 1 111 ? -15.017 33.415 -12.369 1.00 48.22 111 ALA A CA 1
ATOM 906 C C . ALA A 1 111 ? -14.896 34.901 -11.979 1.00 48.22 111 ALA A C 1
ATOM 908 O O . ALA A 1 111 ? -15.885 35.481 -11.554 1.00 48.22 111 ALA A O 1
ATOM 909 N N . ASN A 1 112 ? -13.712 35.516 -12.092 1.00 50.22 112 ASN A N 1
ATOM 910 C CA . ASN A 1 112 ? -13.510 36.926 -11.734 1.00 50.22 112 ASN A CA 1
ATOM 911 C C . ASN A 1 112 ? -12.448 37.599 -12.624 1.00 50.22 112 ASN A C 1
ATOM 913 O O . ASN A 1 112 ? -11.476 38.162 -12.127 1.00 50.22 112 ASN A O 1
ATOM 917 N N . ASP A 1 113 ? -12.629 37.529 -13.944 1.00 38.72 113 ASP A N 1
ATOM 918 C CA . ASP A 1 113 ? -11.953 38.440 -14.873 1.00 38.72 113 ASP A CA 1
ATOM 919 C C . ASP A 1 113 ? -12.966 39.502 -15.348 1.00 38.72 113 ASP A C 1
ATOM 921 O O . ASP A 1 113 ? -13.839 39.180 -16.156 1.00 38.72 113 ASP A O 1
ATOM 925 N N . PRO A 1 114 ? -12.932 40.739 -14.814 1.00 52.16 114 PRO A N 1
ATOM 926 C CA . PRO A 1 114 ? -13.799 41.825 -15.255 1.00 52.16 114 PRO A CA 1
ATOM 927 C C . PRO A 1 114 ? -13.204 42.643 -16.418 1.00 52.16 114 PRO A C 1
ATOM 929 O O . PRO A 1 114 ? -13.701 43.726 -16.710 1.00 52.16 114 PRO A O 1
ATOM 932 N N . SER A 1 115 ? -12.165 42.168 -17.113 1.00 50.41 115 SER A N 1
ATOM 933 C CA . SER A 1 115 ? -11.536 42.909 -18.216 1.00 50.41 115 SER A CA 1
ATOM 934 C C . SER A 1 115 ? -12.152 42.597 -19.592 1.00 50.41 115 SER A C 1
ATOM 936 O O . SER A 1 115 ? -11.441 42.213 -20.517 1.00 50.41 115 SER A O 1
ATOM 938 N N . MET A 1 116 ? -13.464 42.776 -19.763 1.00 47.09 116 MET A N 1
ATOM 939 C CA . MET A 1 116 ? -14.111 42.865 -21.085 1.00 47.09 116 MET A CA 1
ATOM 940 C C . MET A 1 116 ? -15.448 43.616 -20.957 1.00 47.09 116 MET A C 1
ATOM 942 O O . MET A 1 116 ? -16.454 43.046 -20.544 1.00 47.09 116 MET A O 1
ATOM 946 N N . GLY A 1 117 ? -15.448 44.896 -21.334 1.00 38.97 117 GLY A N 1
ATOM 947 C CA . GLY A 1 117 ? -16.628 45.763 -21.430 1.00 38.97 117 GLY A CA 1
ATOM 948 C C . GLY A 1 117 ? -16.341 47.112 -20.779 1.00 38.97 117 GLY A C 1
ATOM 949 O O . GLY A 1 117 ? -16.043 47.174 -19.598 1.00 38.97 117 GLY A O 1
ATOM 950 N N . GLY A 1 118 ? -16.350 48.247 -21.455 1.00 38.03 118 GLY A N 1
ATOM 951 C CA . GLY A 1 118 ? -16.707 48.628 -22.812 1.00 38.03 118 GLY A CA 1
ATOM 952 C C . GLY A 1 118 ? -16.491 50.142 -22.815 1.00 38.03 118 GLY A C 1
ATOM 953 O O . GLY A 1 118 ? -16.819 50.800 -21.829 1.00 38.03 118 GLY A O 1
ATOM 954 N N . ALA A 1 119 ? -15.820 50.665 -23.835 1.00 41.56 119 ALA A N 1
ATOM 955 C CA . ALA A 1 119 ? -15.694 52.102 -24.008 1.00 41.56 119 ALA A CA 1
ATOM 956 C C . ALA A 1 119 ? -17.005 52.615 -24.607 1.00 41.56 119 ALA A C 1
ATOM 958 O O . ALA A 1 119 ? -17.374 52.160 -25.687 1.00 41.56 119 ALA A O 1
ATOM 959 N N . ASP A 1 120 ? -17.654 53.537 -23.903 1.00 40.44 120 ASP A N 1
ATOM 960 C CA . ASP A 1 120 ? -18.581 54.533 -24.443 1.00 40.44 120 ASP A CA 1
ATOM 961 C C . ASP A 1 120 ? -18.247 55.882 -23.788 1.00 40.44 120 ASP A C 1
ATOM 963 O O . ASP A 1 120 ? -18.067 55.907 -22.545 1.00 40.44 120 ASP A O 1
#

Foldseek 3Di:
DDPLLVLCVVPVVVDDPVLNVVCVVPVVVLVQLLVVLVVCVVVPQQEDELVVSLVVLQVVQCVPVPPHGDPRDPVCSLVSLVSSCSVPVVNNRHYDDDPDPPPPPPPPPPPDDPPDDDDD

pLDDT: mean 81.9, std 19.59, range [38.03, 97.81]

Radius of gyration: 19.96 Å; chains: 1; bounding box: 39×69×39 Å

Secondary structure (DSSP, 8-state):
--HHHHHHHHTGGGS-HHHHHHHHHTHHHHHHHHHHHHHHHHTT-S---HHHHHHHHHHHHHH-TTT------GGGHHHHHHHHHHH-GGGGGGSPPP--S-SSSSSSSSS---------

Sequence (120 aa):
MKRPLLMAQQHFDQFTPAFMAYLPENLHVYDAFEREAMRVVRRGFEHYSARTIIEVLRHNSALAERAGPWKLNDWHTPYLARLFALLNPAFAGLFEFRVTKAVGRGRAAAANDPSMGGAD